Protein AF-A0A5C9B3B1-F1 (afdb_monomer_lite)

pLDDT: mean 87.5, std 7.0, range [62.5, 96.25]

Radius of gyration: 22.25 Å; chains: 1; bounding box: 52×31×52 Å

Structure (mmCIF, N/CA/C/O backbone):
data_AF-A0A5C9B3B1-F1
#
_entry.id   AF-A0A5C9B3B1-F1
#
loop_
_atom_site.group_PDB
_atom_site.id
_atom_site.type_symbol
_atom_site.label_atom_id
_atom_site.label_alt_id
_atom_site.label_comp_id
_atom_site.label_asym_id
_atom_site.label_entity_id
_atom_site.label_seq_id
_atom_site.pdbx_PDB_ins_code
_atom_site.Cartn_x
_atom_site.Cartn_y
_atom_site.Cartn_z
_atom_site.occupancy
_atom_site.B_iso_or_equiv
_atom_site.auth_seq_id
_atom_site.auth_comp_id
_atom_site.auth_asym_id
_atom_site.auth_atom_id
_atom_site.pdbx_PDB_model_num
ATOM 1 N N . MET A 1 1 ? -19.214 11.649 22.606 1.00 65.00 1 MET A N 1
ATOM 2 C CA . MET A 1 1 ? -17.872 11.578 21.997 1.00 65.00 1 MET A CA 1
ATOM 3 C C . MET A 1 1 ? -17.880 10.414 21.026 1.00 65.00 1 MET A C 1
ATOM 5 O O . MET A 1 1 ? -18.468 9.393 21.361 1.00 65.00 1 MET A O 1
ATOM 9 N N . SER A 1 2 ? -17.343 10.591 19.824 1.00 76.31 2 SER A N 1
ATOM 10 C CA . SER A 1 2 ? -17.103 9.502 18.872 1.00 76.31 2 SER A CA 1
ATOM 11 C C . SER A 1 2 ? -15.684 8.979 19.069 1.00 76.31 2 SER A C 1
ATOM 13 O O . SER A 1 2 ? -14.783 9.782 19.298 1.00 76.31 2 SER A O 1
ATOM 15 N N . GLN A 1 3 ? -15.502 7.666 18.970 1.00 81.62 3 GLN A N 1
ATOM 16 C CA . GLN A 1 3 ? -14.191 7.024 18.916 1.00 81.62 3 GLN A CA 1
ATOM 17 C C . GLN A 1 3 ? -14.072 6.263 17.595 1.00 81.62 3 GLN A C 1
ATOM 19 O O . GLN A 1 3 ? -15.066 5.699 17.128 1.00 81.62 3 GLN A O 1
ATOM 24 N N . THR A 1 4 ? -12.884 6.277 17.000 1.00 85.81 4 THR A N 1
ATOM 25 C CA . THR A 1 4 ? -12.536 5.417 15.865 1.00 85.81 4 THR A CA 1
ATOM 26 C C . THR A 1 4 ? -11.916 4.145 16.424 1.00 85.81 4 THR A C 1
ATOM 28 O O . THR A 1 4 ? -11.135 4.217 17.368 1.00 85.81 4 THR A O 1
ATOM 31 N N . LEU A 1 5 ? -12.303 2.995 15.879 1.00 87.62 5 LEU A N 1
ATOM 32 C CA . LEU A 1 5 ? -11.774 1.690 16.262 1.00 87.62 5 LEU A CA 1
ATOM 33 C C . LEU A 1 5 ? -11.199 1.036 15.014 1.00 87.62 5 LEU A C 1
ATOM 35 O O . LEU A 1 5 ? -11.887 0.971 13.993 1.00 87.62 5 LEU A O 1
ATOM 39 N N . GLU A 1 6 ? -9.976 0.538 15.116 1.00 88.25 6 GLU A N 1
ATOM 40 C CA . GLU A 1 6 ? -9.370 -0.271 14.066 1.00 88.25 6 GLU A CA 1
ATOM 41 C C . GLU A 1 6 ? -9.829 -1.721 14.199 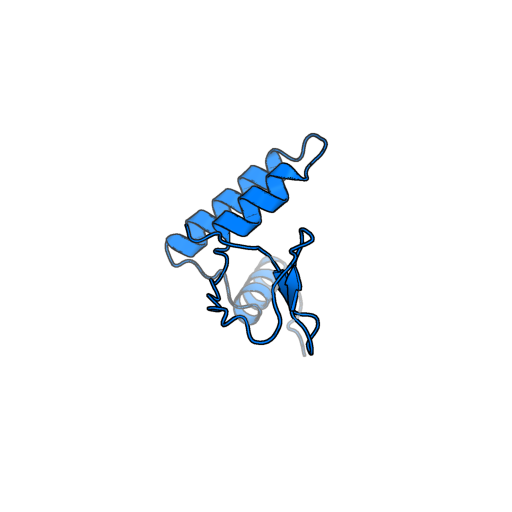1.00 88.25 6 GLU A C 1
ATOM 43 O O . GLU A 1 6 ? -9.997 -2.248 15.305 1.00 88.25 6 GLU A O 1
ATOM 48 N N . ALA A 1 7 ? -10.095 -2.361 13.063 1.00 89.69 7 ALA A N 1
ATOM 49 C CA . ALA A 1 7 ? -10.600 -3.721 13.016 1.00 89.69 7 ALA A CA 1
ATOM 50 C C . ALA A 1 7 ? -10.117 -4.449 11.763 1.00 89.69 7 ALA A C 1
ATOM 52 O O . ALA A 1 7 ? -10.065 -3.874 10.678 1.00 89.69 7 ALA A O 1
ATOM 53 N N . THR A 1 8 ? -9.864 -5.746 11.898 1.00 89.56 8 THR A N 1
ATOM 54 C CA . THR A 1 8 ? -9.560 -6.630 10.770 1.00 89.56 8 THR A CA 1
ATOM 55 C C . THR A 1 8 ? -10.837 -7.308 10.285 1.00 89.56 8 THR A C 1
ATOM 57 O O . THR A 1 8 ? -11.614 -7.825 11.091 1.00 89.56 8 THR A O 1
ATOM 60 N N . PHE A 1 9 ? -11.057 -7.339 8.971 1.00 90.25 9 PHE A N 1
ATOM 61 C CA . PHE A 1 9 ? -12.145 -8.102 8.361 1.00 90.25 9 PHE A CA 1
ATOM 62 C C . PHE A 1 9 ? -11.656 -9.493 7.948 1.00 90.25 9 PHE A C 1
ATOM 64 O O . PHE A 1 9 ? -10.785 -9.611 7.091 1.00 90.25 9 PHE A O 1
ATOM 71 N N . ASP A 1 10 ? -12.225 -10.553 8.527 1.00 90.31 10 ASP A N 1
ATOM 72 C CA . ASP A 1 10 ? -11.833 -11.946 8.240 1.00 90.31 10 ASP A CA 1
ATOM 73 C C . ASP A 1 10 ? -12.611 -12.592 7.074 1.00 90.31 10 ASP A C 1
ATOM 75 O O . ASP A 1 10 ? -12.542 -13.802 6.862 1.00 90.31 10 ASP A O 1
ATOM 79 N N . GLY A 1 11 ? -13.370 -11.792 6.319 1.00 88.81 11 GLY A N 1
ATOM 80 C CA . GLY A 1 11 ? -14.271 -12.258 5.261 1.00 88.81 11 GLY A CA 1
ATOM 81 C C . GLY A 1 11 ? -15.717 -12.466 5.721 1.00 88.81 11 GLY A C 1
ATOM 82 O O . GLY A 1 11 ? -16.604 -12.606 4.879 1.00 88.81 11 GLY A O 1
ATOM 83 N N . GLN A 1 12 ? -15.984 -12.439 7.031 1.00 92.31 12 GLN A N 1
ATOM 84 C CA . GLN A 1 12 ? -17.338 -12.563 7.576 1.00 92.31 12 GLN A CA 1
ATOM 85 C C . GLN A 1 12 ? -17.639 -11.537 8.675 1.00 92.31 12 GLN A C 1
ATOM 87 O O . GLN A 1 12 ? -18.758 -11.026 8.743 1.00 92.31 12 GLN A O 1
ATOM 92 N N . VAL A 1 13 ? -16.661 -11.224 9.527 1.00 90.75 13 VAL A N 1
ATOM 93 C CA . VAL A 1 13 ? -16.825 -10.388 10.720 1.00 90.75 13 VAL A CA 1
ATOM 94 C C . VAL A 1 13 ? -15.665 -9.396 10.845 1.00 90.75 13 VAL A C 1
ATOM 96 O O . VAL A 1 13 ? -14.511 -9.724 10.577 1.00 90.75 13 VAL A O 1
ATOM 99 N N . PHE A 1 14 ? -15.970 -8.171 11.283 1.00 90.19 14 PHE A N 1
ATOM 100 C CA . PHE A 1 14 ? -14.960 -7.201 11.712 1.00 90.19 14 PHE A CA 1
ATOM 101 C C . PHE A 1 14 ? -14.567 -7.478 13.162 1.00 90.19 14 PHE A C 1
ATOM 103 O O . PHE A 1 14 ? -15.409 -7.418 14.061 1.00 90.19 14 PHE A O 1
ATOM 110 N N . ARG A 1 15 ? -13.290 -7.779 13.388 1.00 90.69 15 ARG A N 1
ATOM 111 C CA . ARG A 1 15 ? -12.719 -8.013 14.715 1.00 90.69 15 ARG A CA 1
ATOM 112 C C . ARG A 1 15 ? -11.928 -6.778 15.126 1.00 90.69 15 ARG A C 1
ATOM 114 O O . ARG A 1 15 ? -10.921 -6.499 14.478 1.00 90.69 15 ARG A O 1
ATOM 121 N N . PRO A 1 16 ? -12.371 -6.023 16.141 1.00 91.94 16 PRO A N 1
ATOM 122 C CA . PRO A 1 16 ? -11.633 -4.852 16.577 1.00 91.94 16 PRO A CA 1
ATOM 123 C C . PRO A 1 16 ? -10.291 -5.280 17.181 1.00 91.94 16 PRO A C 1
ATOM 125 O O . PRO A 1 16 ? -10.209 -6.321 17.837 1.00 91.94 16 PRO A O 1
ATOM 128 N N . MET A 1 17 ? -9.248 -4.486 16.943 1.00 91.88 17 MET A N 1
ATOM 129 C CA . MET A 1 17 ? -7.915 -4.738 17.500 1.00 91.88 17 MET A CA 1
ATOM 130 C C . MET A 1 17 ? -7.907 -4.570 19.025 1.00 91.88 17 MET A C 1
ATOM 132 O O . MET A 1 17 ? -7.190 -5.281 19.725 1.00 91.88 17 MET A O 1
ATOM 136 N N . GLU A 1 18 ? -8.776 -3.699 19.544 1.00 90.62 18 GLU A N 1
ATOM 137 C CA . GLU A 1 18 ? -9.029 -3.519 20.973 1.00 90.62 18 GLU A CA 1
ATOM 138 C C . GLU A 1 18 ? -10.466 -3.908 21.341 1.00 90.62 18 GLU A C 1
ATOM 140 O O . GLU A 1 18 ? -11.425 -3.628 20.617 1.00 90.62 18 GLU A O 1
ATOM 145 N N . ALA A 1 19 ? -10.640 -4.555 22.496 1.00 89.31 19 ALA A N 1
ATOM 146 C CA . ALA A 1 19 ? -11.961 -4.952 22.965 1.00 89.31 19 ALA A CA 1
ATOM 147 C C . ALA A 1 19 ? -12.836 -3.723 23.254 1.00 89.31 19 ALA A C 1
ATOM 149 O O . ALA A 1 19 ? -12.448 -2.824 23.998 1.00 89.31 19 ALA A O 1
ATOM 150 N N . VAL A 1 20 ? -14.056 -3.722 22.714 1.00 88.94 20 VAL A N 1
ATOM 151 C CA . VAL A 1 20 ? -15.049 -2.673 22.954 1.00 88.94 20 VAL A CA 1
ATOM 152 C C . VAL A 1 20 ? -16.359 -3.283 23.436 1.00 88.94 20 VAL A C 1
ATOM 154 O O . VAL A 1 20 ? -16.884 -4.226 22.845 1.00 88.94 20 VAL A O 1
ATOM 157 N N . GLU A 1 21 ? -16.921 -2.719 24.502 1.00 89.56 21 GLU A N 1
ATOM 158 C CA . GLU A 1 21 ? -18.271 -3.057 24.942 1.00 89.56 21 GLU A CA 1
ATOM 159 C C . GLU A 1 21 ? -19.287 -2.124 24.283 1.00 89.56 21 GLU A C 1
ATOM 161 O O . GLU A 1 21 ? -19.306 -0.913 24.516 1.00 89.56 21 GLU A O 1
ATOM 166 N N . LEU A 1 22 ? -20.164 -2.700 23.460 1.00 89.31 22 LEU A N 1
ATOM 167 C CA . LEU A 1 22 ? -21.284 -1.999 22.842 1.00 89.31 22 LEU A CA 1
ATOM 168 C C . LEU A 1 22 ? -22.598 -2.539 23.402 1.00 89.31 22 LEU A C 1
ATOM 170 O O . LEU A 1 22 ? -22.754 -3.736 23.641 1.00 89.31 22 LEU A O 1
ATOM 174 N N . LYS A 1 23 ? -23.578 -1.653 23.585 1.00 93.44 23 LYS A N 1
ATOM 175 C CA . LYS A 1 23 ? -24.935 -2.067 23.958 1.00 93.44 23 LYS A CA 1
ATOM 176 C C . LYS A 1 23 ? -25.596 -2.792 22.774 1.00 93.44 23 LYS A C 1
ATOM 178 O O . LYS A 1 23 ? -25.265 -2.477 21.625 1.00 93.44 23 LYS A O 1
ATOM 183 N N . PRO A 1 24 ? -26.561 -3.697 23.014 1.00 93.44 24 PRO A N 1
ATOM 184 C CA . PRO A 1 24 ? -27.402 -4.227 21.944 1.00 93.44 24 PRO A CA 1
ATOM 185 C C . PRO A 1 24 ? -27.989 -3.099 21.082 1.00 93.44 24 PRO A C 1
ATOM 187 O O . PRO A 1 24 ? -28.271 -2.013 21.591 1.00 93.44 24 PRO A O 1
ATOM 190 N N . ASP A 1 25 ? -28.121 -3.349 19.778 1.00 91.56 25 ASP A N 1
ATOM 191 C CA . ASP A 1 25 ? -28.625 -2.395 18.776 1.00 91.56 25 ASP A CA 1
ATOM 192 C C . ASP A 1 25 ? -27.830 -1.079 18.640 1.00 91.56 25 ASP A C 1
ATOM 194 O O . ASP A 1 25 ? -28.326 -0.080 18.107 1.00 91.56 25 ASP A O 1
ATOM 198 N N . THR A 1 26 ? -26.566 -1.060 19.075 1.00 90.88 26 THR A N 1
ATOM 199 C CA . THR A 1 26 ? -25.675 0.079 18.820 1.00 90.88 26 THR A CA 1
ATOM 200 C C . THR A 1 26 ? -25.394 0.211 17.325 1.00 90.88 26 THR A C 1
ATOM 202 O O . THR A 1 26 ? -24.840 -0.686 16.693 1.00 90.88 26 THR A O 1
ATOM 205 N N . ARG A 1 27 ? -25.743 1.365 16.748 1.00 89.94 27 ARG A N 1
ATOM 206 C CA . ARG A 1 27 ? -25.407 1.692 15.358 1.00 89.94 27 ARG A CA 1
ATOM 207 C C . ARG A 1 27 ? -23.949 2.124 15.263 1.00 89.94 27 ARG A C 1
ATOM 209 O O . ARG A 1 27 ? -23.537 3.054 15.952 1.00 89.94 27 ARG A O 1
ATOM 216 N N . VAL A 1 28 ? -23.209 1.495 14.360 1.00 89.50 28 VAL A N 1
ATOM 217 C CA . VAL A 1 28 ? -21.825 1.851 14.032 1.00 89.50 28 VAL A CA 1
ATOM 218 C C . VAL A 1 28 ? -21.743 2.445 12.627 1.00 89.50 28 VAL A C 1
ATOM 220 O O . VAL A 1 28 ? -22.605 2.193 11.782 1.00 89.50 28 VAL A O 1
ATOM 223 N N . ARG A 1 29 ? -20.710 3.251 12.376 1.00 89.31 29 ARG A N 1
ATOM 224 C CA . ARG A 1 29 ? -20.343 3.728 11.039 1.00 89.31 29 ARG A CA 1
ATOM 225 C C . ARG A 1 29 ? -19.031 3.061 10.657 1.00 89.31 29 ARG A C 1
ATOM 227 O O . ARG A 1 29 ? -18.056 3.209 11.382 1.00 89.31 29 ARG A O 1
ATOM 234 N N . LEU A 1 30 ? -19.028 2.360 9.531 1.00 87.38 30 LEU A N 1
ATOM 235 C CA . LEU A 1 30 ? -17.813 1.810 8.942 1.00 87.38 30 LEU A CA 1
ATOM 236 C C . LEU A 1 30 ? -17.214 2.856 8.006 1.00 87.38 30 LEU A C 1
ATOM 238 O O . LEU A 1 30 ? -17.930 3.448 7.196 1.00 87.38 30 LEU A O 1
ATOM 242 N N . ILE A 1 31 ? -15.916 3.092 8.151 1.00 83.00 31 ILE A N 1
ATOM 243 C CA . ILE A 1 31 ? -15.117 3.900 7.237 1.00 83.00 31 ILE A CA 1
ATOM 244 C C . ILE A 1 31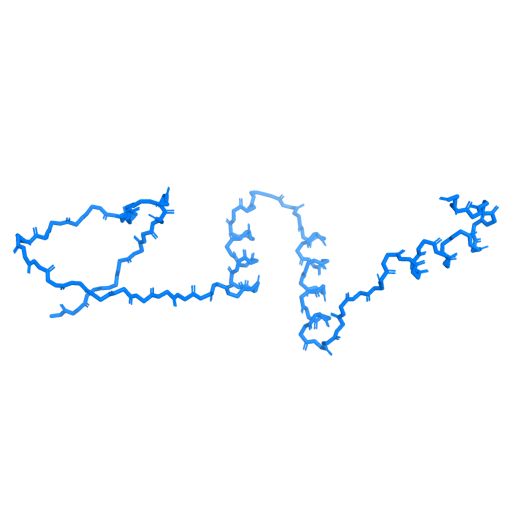 ? -14.017 2.965 6.751 1.00 83.00 31 ILE A C 1
ATOM 246 O O . ILE A 1 31 ? -13.273 2.433 7.567 1.00 83.00 31 ILE A O 1
ATOM 250 N N . VAL A 1 32 ? -13.979 2.721 5.444 1.00 82.81 32 VAL A N 1
ATOM 251 C CA . VAL A 1 32 ? -12.896 1.975 4.804 1.00 82.81 32 VAL A CA 1
ATOM 252 C C . VAL A 1 32 ? -11.977 3.012 4.186 1.00 82.81 32 VAL A C 1
ATOM 254 O O . VAL A 1 32 ? -12.428 3.830 3.384 1.00 82.81 32 VAL A O 1
ATOM 257 N N . THR A 1 33 ? -10.725 3.011 4.616 1.00 76.50 33 THR A N 1
ATOM 258 C CA . THR A 1 33 ? -9.662 3.835 4.049 1.00 76.50 33 THR A CA 1
ATOM 259 C C . THR A 1 33 ? -8.706 2.914 3.321 1.00 76.50 33 THR A C 1
ATOM 261 O O . THR A 1 33 ? -8.257 1.925 3.901 1.00 76.50 33 THR A O 1
ATOM 264 N N . ASP A 1 34 ? -8.403 3.232 2.069 1.00 77.19 34 ASP A N 1
ATOM 265 C CA . ASP A 1 34 ? -7.274 2.607 1.395 1.00 77.19 34 ASP A CA 1
ATOM 266 C C . ASP A 1 34 ? -6.000 3.105 2.084 1.00 77.19 34 ASP A C 1
ATOM 268 O O . ASP A 1 34 ? -5.801 4.314 2.223 1.00 77.19 34 ASP A O 1
ATOM 272 N N . GLN A 1 35 ? -5.177 2.179 2.573 1.00 77.00 35 GLN A N 1
ATOM 273 C CA . GLN A 1 35 ? -3.841 2.509 3.060 1.00 77.00 35 GLN A CA 1
ATOM 274 C C . GLN A 1 35 ? -2.993 2.861 1.839 1.00 77.00 35 GLN A C 1
ATOM 276 O O . GLN A 1 35 ? -2.968 2.100 0.864 1.00 77.00 35 GLN A O 1
ATOM 281 N N . SER A 1 36 ? -2.340 4.022 1.858 1.00 82.44 36 SER A N 1
ATOM 282 C CA . SER A 1 36 ? -1.413 4.358 0.783 1.00 82.44 36 SER A CA 1
ATOM 283 C C . SER A 1 36 ? -0.179 3.456 0.859 1.00 82.44 36 SER A C 1
ATOM 285 O O . SER A 1 36 ? 0.161 2.919 1.915 1.00 82.44 36 SER A O 1
ATOM 287 N N . THR A 1 37 ? 0.514 3.283 -0.264 1.00 82.06 37 THR A N 1
ATOM 288 C CA . THR A 1 37 ? 1.790 2.554 -0.296 1.00 82.06 37 THR A CA 1
ATOM 289 C C . THR A 1 37 ? 2.843 3.200 0.605 1.00 82.06 37 THR A C 1
ATOM 291 O O . THR A 1 37 ? 3.649 2.479 1.183 1.00 82.06 37 THR A O 1
ATOM 294 N N . ALA A 1 38 ? 2.792 4.524 0.783 1.00 81.94 38 ALA A N 1
ATOM 295 C CA . ALA A 1 38 ? 3.642 5.254 1.719 1.00 81.94 38 ALA A CA 1
ATOM 296 C C . ALA A 1 38 ? 3.321 4.904 3.183 1.00 81.94 38 ALA A C 1
ATOM 298 O O . ALA A 1 38 ? 4.220 4.533 3.928 1.00 81.94 38 ALA A O 1
ATOM 299 N N . ASP A 1 39 ? 2.042 4.907 3.576 1.00 84.12 39 ASP A N 1
ATOM 300 C CA . ASP A 1 39 ? 1.646 4.538 4.947 1.00 84.12 39 ASP A CA 1
ATOM 301 C C . ASP A 1 39 ? 2.015 3.078 5.271 1.00 84.12 39 ASP A C 1
ATOM 303 O O . ASP A 1 39 ? 2.399 2.752 6.394 1.00 84.12 39 ASP A O 1
ATOM 307 N N . ALA A 1 40 ? 1.903 2.183 4.283 1.00 85.50 40 ALA A N 1
ATOM 308 C CA . ALA A 1 40 ? 2.320 0.790 4.422 1.00 85.50 40 ALA A CA 1
ATOM 309 C C . ALA A 1 40 ? 3.850 0.650 4.542 1.00 85.50 40 ALA A C 1
ATOM 311 O O . ALA A 1 40 ? 4.333 -0.221 5.269 1.00 85.50 40 ALA A O 1
ATOM 312 N N . PHE A 1 41 ? 4.614 1.499 3.846 1.00 85.12 41 PHE A N 1
ATOM 313 C CA . PHE A 1 41 ? 6.071 1.540 3.951 1.00 85.12 41 PHE A CA 1
ATOM 314 C C . PHE A 1 41 ? 6.529 2.049 5.321 1.00 85.12 41 PHE A C 1
ATOM 316 O O . PHE A 1 41 ? 7.395 1.422 5.928 1.00 85.12 41 PHE A O 1
ATOM 323 N N . ASP A 1 42 ? 5.895 3.096 5.852 1.00 85.44 42 ASP A N 1
ATOM 324 C CA . ASP A 1 42 ? 6.171 3.615 7.196 1.00 85.44 42 ASP A CA 1
ATOM 325 C C . ASP A 1 42 ? 5.920 2.546 8.277 1.00 85.44 42 ASP A C 1
ATOM 327 O O . ASP A 1 42 ? 6.731 2.351 9.190 1.00 85.44 42 ASP A O 1
ATOM 331 N N . GLU A 1 43 ? 4.813 1.801 8.162 1.00 85.19 43 GLU A N 1
ATOM 332 C CA . GLU A 1 43 ? 4.506 0.684 9.059 1.00 85.19 43 GLU A CA 1
ATOM 333 C C . GLU A 1 43 ? 5.562 -0.423 8.951 1.00 85.19 43 GLU A C 1
ATOM 335 O O . GLU A 1 43 ? 6.090 -0.875 9.971 1.00 85.19 43 GLU A O 1
ATOM 340 N N . TRP A 1 44 ? 5.923 -0.826 7.729 1.00 85.69 44 TRP A N 1
ATOM 341 C CA . TRP A 1 44 ? 6.969 -1.820 7.490 1.00 85.69 44 TRP A CA 1
ATOM 342 C C . TRP A 1 44 ? 8.320 -1.382 8.071 1.00 85.69 44 TRP A C 1
ATOM 344 O O . TRP A 1 44 ? 8.951 -2.160 8.789 1.00 85.69 44 TRP A O 1
ATOM 354 N N . GLN A 1 45 ? 8.720 -0.126 7.856 1.00 85.12 45 GLN A N 1
ATOM 355 C CA . GLN A 1 45 ? 9.956 0.442 8.389 1.00 85.12 45 GLN A CA 1
ATOM 356 C C . GLN A 1 45 ? 9.981 0.395 9.924 1.00 85.12 45 GLN A C 1
ATOM 358 O O . GLN A 1 45 ? 11.015 0.092 10.520 1.00 85.12 45 GLN A O 1
ATOM 363 N N . SER A 1 46 ? 8.838 0.625 10.582 1.00 85.19 46 SER A N 1
ATOM 364 C CA . SER A 1 46 ? 8.724 0.552 12.046 1.00 85.19 46 SER A CA 1
ATOM 365 C C . SER A 1 46 ? 8.936 -0.859 12.619 1.00 85.19 46 SER A C 1
ATOM 367 O O . SER A 1 46 ? 9.313 -1.003 13.786 1.00 85.19 46 SER A O 1
ATOM 369 N N . LEU A 1 47 ? 8.716 -1.901 11.808 1.00 84.19 47 LEU A N 1
ATOM 370 C CA . LEU A 1 47 ? 8.881 -3.307 12.188 1.00 84.19 47 LEU A CA 1
ATOM 371 C C . LEU A 1 47 ? 10.320 -3.816 11.995 1.00 84.19 47 LEU A C 1
ATOM 373 O O . LEU A 1 47 ? 10.659 -4.895 12.496 1.00 84.19 47 LEU A O 1
ATOM 377 N N . LEU A 1 48 ? 11.176 -3.062 11.299 1.00 81.94 48 LEU A N 1
ATOM 378 C CA . LEU A 1 48 ? 12.569 -3.435 11.065 1.00 81.94 48 LEU A CA 1
ATOM 379 C C . LEU A 1 48 ? 13.391 -3.334 12.353 1.00 81.94 48 LEU A C 1
ATOM 381 O O . LEU A 1 48 ? 13.395 -2.322 13.050 1.00 81.94 48 LEU A O 1
ATOM 385 N N . THR A 1 49 ? 14.115 -4.407 12.681 1.00 69.56 49 THR A N 1
ATOM 386 C CA . THR A 1 49 ? 14.851 -4.516 13.954 1.00 69.56 49 THR A CA 1
ATOM 387 C C . THR A 1 49 ? 16.355 -4.242 13.849 1.00 69.56 49 THR A C 1
ATOM 389 O O . THR A 1 49 ? 16.974 -4.010 14.886 1.00 69.56 49 THR A O 1
ATOM 392 N N . ALA A 1 50 ? 16.953 -4.207 12.648 1.00 67.31 50 ALA A N 1
ATOM 393 C CA . ALA A 1 50 ? 18.311 -3.693 12.413 1.00 67.31 50 ALA A CA 1
ATOM 394 C C . ALA A 1 50 ? 18.664 -3.572 10.913 1.00 67.31 50 ALA A C 1
ATOM 396 O O . ALA A 1 50 ? 18.446 -4.511 10.162 1.00 67.31 50 ALA A O 1
ATOM 397 N N . ASN A 1 51 ? 19.328 -2.463 10.556 1.00 62.50 51 ASN A N 1
ATOM 398 C CA . ASN A 1 51 ? 20.271 -2.257 9.440 1.00 62.50 51 ASN A CA 1
ATOM 399 C C . ASN A 1 51 ? 19.876 -2.743 8.028 1.00 62.50 51 ASN A C 1
ATOM 401 O O . ASN A 1 51 ? 20.657 -3.424 7.366 1.00 62.50 51 ASN A O 1
ATOM 405 N N . GLU A 1 52 ? 18.710 -2.302 7.563 1.00 72.06 52 GLU A N 1
ATOM 406 C CA . GLU A 1 52 ? 18.248 -2.382 6.166 1.00 72.06 52 GLU A CA 1
ATOM 407 C C . GLU A 1 52 ? 18.114 -0.960 5.574 1.00 72.06 52 GLU A C 1
ATOM 409 O O . GLU A 1 52 ? 17.118 -0.609 4.946 1.00 72.06 52 GLU A O 1
ATOM 414 N N . GLU A 1 53 ? 19.099 -0.091 5.847 1.00 77.19 53 GLU A N 1
ATOM 415 C CA . GLU A 1 53 ? 19.105 1.303 5.364 1.00 77.19 53 GLU A CA 1
ATOM 416 C C . GLU A 1 53 ? 19.120 1.357 3.829 1.00 77.19 53 GLU A C 1
ATOM 418 O O . GLU A 1 53 ? 18.334 2.098 3.244 1.00 77.19 53 GLU A O 1
ATOM 423 N N . ASP A 1 54 ? 19.912 0.485 3.193 1.00 83.44 54 ASP A N 1
ATOM 424 C CA . ASP A 1 54 ? 19.967 0.339 1.733 1.00 83.44 54 ASP A CA 1
ATOM 425 C C . ASP A 1 54 ? 18.603 -0.075 1.145 1.00 83.44 54 ASP A C 1
ATOM 427 O O . ASP A 1 54 ? 18.197 0.427 0.096 1.00 83.44 54 ASP A O 1
ATOM 431 N N . ASP A 1 55 ? 17.863 -0.960 1.823 1.00 86.69 55 ASP A N 1
ATOM 432 C CA . ASP A 1 55 ? 16.544 -1.403 1.356 1.00 86.69 55 ASP A CA 1
ATOM 433 C C . ASP A 1 55 ? 15.492 -0.303 1.548 1.00 86.69 55 ASP A C 1
ATOM 435 O O . ASP A 1 55 ? 14.645 -0.099 0.679 1.00 86.69 55 ASP A O 1
ATOM 439 N N . CYS A 1 56 ? 15.567 0.457 2.648 1.00 86.62 56 CYS A N 1
ATOM 440 C CA . CYS A 1 56 ? 14.705 1.620 2.854 1.00 86.62 56 CYS A CA 1
ATOM 441 C C . CYS A 1 56 ? 14.939 2.687 1.777 1.00 86.62 56 CYS A C 1
ATOM 443 O O . CYS A 1 56 ? 13.971 3.225 1.243 1.00 86.62 56 CYS A O 1
ATOM 445 N N . GLU A 1 57 ? 16.199 2.979 1.439 1.00 90.06 57 GLU A N 1
ATOM 446 C CA . GLU A 1 57 ? 16.540 3.935 0.379 1.00 90.06 57 GLU A CA 1
ATOM 447 C C . GLU A 1 57 ? 16.027 3.452 -0.984 1.00 90.06 57 GLU A C 1
ATOM 449 O O . GLU A 1 57 ? 15.375 4.211 -1.703 1.00 90.06 57 GLU A O 1
ATOM 454 N N . ALA A 1 58 ? 16.239 2.174 -1.313 1.00 91.19 58 ALA A N 1
ATOM 455 C CA . ALA A 1 58 ? 15.779 1.592 -2.570 1.00 91.19 58 ALA A CA 1
ATOM 456 C C . ALA A 1 58 ? 14.246 1.605 -2.704 1.00 91.19 58 ALA A C 1
ATOM 458 O O . ALA A 1 58 ? 13.718 1.925 -3.772 1.00 91.19 58 ALA A O 1
ATOM 459 N N . ILE A 1 59 ? 13.518 1.271 -1.634 1.00 90.31 59 ILE A N 1
ATOM 460 C CA . ILE A 1 59 ? 12.051 1.272 -1.647 1.00 90.31 59 ILE A CA 1
ATOM 461 C C . ILE A 1 59 ? 11.512 2.705 -1.697 1.00 90.31 59 ILE A C 1
ATOM 463 O O . ILE A 1 59 ? 10.594 2.965 -2.474 1.00 90.31 59 ILE A O 1
ATOM 467 N N . GLN A 1 60 ? 12.095 3.644 -0.943 1.00 90.88 60 GLN A N 1
ATOM 468 C CA . GLN A 1 60 ? 11.698 5.052 -1.005 1.00 90.88 60 GLN A CA 1
ATOM 469 C C . GLN A 1 60 ? 11.889 5.618 -2.414 1.00 90.88 60 GLN A C 1
ATOM 471 O O . GLN A 1 60 ? 10.981 6.254 -2.941 1.00 90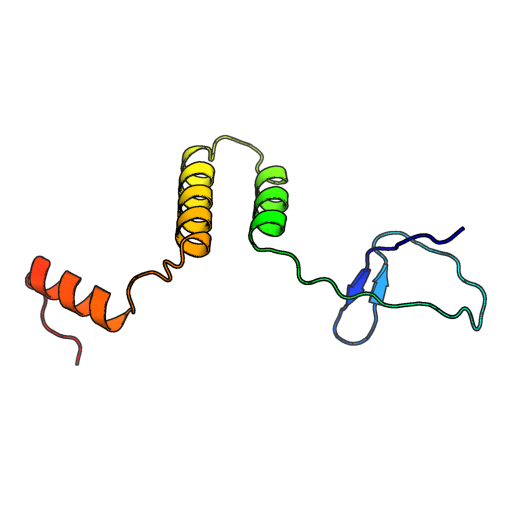.88 60 GLN A O 1
ATOM 476 N N . GLN A 1 61 ? 13.025 5.331 -3.059 1.00 93.19 61 GLN A N 1
ATOM 477 C CA . GLN A 1 61 ? 13.262 5.752 -4.437 1.00 93.19 61 GLN A CA 1
ATOM 478 C C . GLN A 1 61 ? 12.202 5.183 -5.391 1.00 93.19 61 GLN A C 1
ATOM 480 O O . GLN A 1 61 ? 11.672 5.915 -6.224 1.00 93.19 61 GLN A O 1
ATOM 485 N N . ALA A 1 62 ? 11.860 3.898 -5.261 1.00 91.50 62 ALA A N 1
ATOM 486 C CA . ALA A 1 62 ? 10.835 3.281 -6.099 1.00 91.50 62 ALA A CA 1
ATOM 487 C C . ALA A 1 62 ? 9.448 3.921 -5.896 1.00 91.50 62 ALA A C 1
ATOM 489 O O . ALA A 1 62 ? 8.713 4.109 -6.864 1.00 91.50 62 ALA A O 1
ATOM 490 N N . LEU A 1 63 ? 9.090 4.282 -4.659 1.00 91.06 63 LEU A N 1
ATOM 491 C CA . LEU A 1 63 ? 7.843 4.994 -4.363 1.00 91.06 63 LEU A CA 1
ATOM 492 C C . LEU A 1 63 ? 7.835 6.401 -4.977 1.00 91.06 63 LEU A C 1
ATOM 494 O O . LEU A 1 63 ? 6.849 6.777 -5.610 1.00 91.06 63 LEU A O 1
ATOM 498 N N . ASP A 1 64 ? 8.938 7.141 -4.861 1.00 92.38 64 ASP A N 1
ATOM 499 C CA . ASP A 1 64 ? 9.077 8.477 -5.449 1.00 92.38 64 ASP A CA 1
ATOM 500 C C . ASP A 1 64 ? 8.977 8.432 -6.987 1.00 92.38 64 ASP A C 1
ATOM 502 O O . ASP A 1 64 ? 8.332 9.281 -7.608 1.00 92.38 64 ASP A O 1
ATOM 506 N N . GLU A 1 65 ? 9.586 7.423 -7.618 1.00 93.94 65 GLU A N 1
ATOM 507 C CA . GLU A 1 65 ? 9.487 7.178 -9.061 1.00 93.94 65 GLU A CA 1
ATOM 508 C C . GLU A 1 65 ? 8.045 6.839 -9.471 1.00 93.94 65 GLU A C 1
ATOM 510 O O . GLU A 1 65 ? 7.537 7.388 -10.454 1.00 93.94 65 GLU A O 1
ATOM 515 N N . MET A 1 66 ? 7.342 6.020 -8.681 1.00 91.06 66 MET A N 1
ATOM 516 C CA . MET A 1 66 ? 5.925 5.717 -8.901 1.00 91.06 66 MET A CA 1
ATOM 517 C C . MET A 1 66 ? 5.029 6.953 -8.817 1.00 91.06 66 MET A C 1
ATOM 519 O O . MET A 1 66 ? 4.165 7.141 -9.680 1.00 91.06 66 MET A O 1
ATOM 523 N N . ASP A 1 67 ? 5.258 7.820 -7.833 1.00 89.88 67 ASP A N 1
ATOM 524 C CA . ASP A 1 67 ? 4.537 9.088 -7.688 1.00 89.88 67 ASP A CA 1
ATOM 525 C C . ASP A 1 67 ? 4.860 10.069 -8.827 1.00 89.88 67 ASP A C 1
ATOM 527 O O . ASP A 1 67 ? 3.999 10.842 -9.260 1.00 89.88 67 ASP A O 1
ATOM 531 N N . ALA A 1 68 ? 6.075 9.999 -9.381 1.00 93.12 68 ALA A N 1
ATOM 532 C CA . ALA A 1 68 ? 6.463 10.719 -10.592 1.00 93.12 68 ALA A CA 1
ATOM 533 C C . ALA A 1 68 ? 5.843 10.136 -11.883 1.00 93.12 68 ALA A C 1
ATOM 535 O O . ALA A 1 68 ? 5.984 10.733 -12.956 1.00 93.12 68 ALA A O 1
ATOM 536 N N . GLY A 1 69 ? 5.118 9.016 -11.787 1.00 92.56 69 GLY A N 1
ATOM 537 C CA . GLY A 1 69 ? 4.435 8.352 -12.897 1.00 92.56 69 GLY A CA 1
ATOM 538 C C . GLY A 1 69 ? 5.260 7.271 -13.593 1.00 92.56 69 GLY A C 1
ATOM 539 O O . GLY A 1 69 ? 4.877 6.831 -14.679 1.00 92.56 69 GLY A O 1
ATOM 540 N N . ASP A 1 70 ? 6.379 6.849 -13.003 1.00 92.44 70 ASP A N 1
ATOM 541 C CA . ASP A 1 70 ? 7.096 5.661 -13.449 1.00 92.44 70 ASP A CA 1
ATOM 542 C C . ASP A 1 70 ? 6.341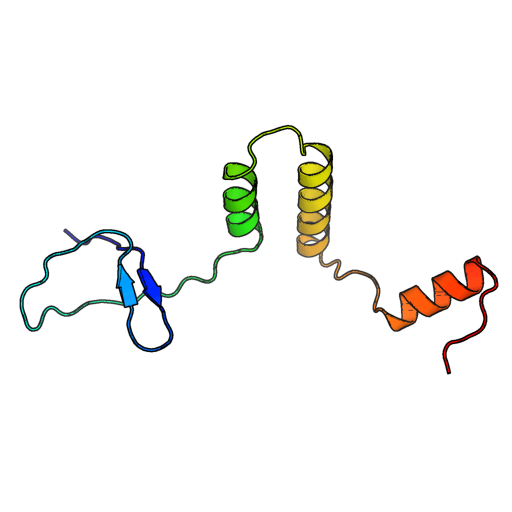 4.398 -13.002 1.00 92.44 70 ASP A C 1
ATOM 544 O O . ASP A 1 70 ? 5.910 4.244 -11.862 1.00 92.44 70 ASP A O 1
ATOM 548 N N . HIS A 1 71 ? 6.149 3.464 -13.921 1.00 87.81 71 HIS A N 1
ATOM 549 C CA . HIS A 1 71 ? 5.512 2.177 -13.634 1.00 87.81 71 HIS A CA 1
ATOM 550 C C . HIS A 1 71 ? 6.438 1.005 -13.972 1.00 87.81 71 HIS A C 1
ATOM 552 O O . HIS A 1 71 ? 5.990 -0.139 -14.099 1.00 87.81 71 HIS A O 1
ATOM 558 N N . GLY A 1 72 ? 7.732 1.297 -14.113 1.00 88.38 72 GLY A N 1
ATOM 559 C CA . GLY A 1 72 ? 8.760 0.370 -14.536 1.00 88.38 72 GLY A CA 1
ATOM 560 C C . GLY A 1 72 ? 8.643 -0.014 -16.009 1.00 88.38 72 GLY A C 1
ATOM 561 O O . GLY A 1 72 ? 7.829 0.493 -16.784 1.00 88.38 72 GLY A O 1
ATOM 562 N N . THR A 1 73 ? 9.482 -0.967 -16.407 1.00 91.31 73 THR A N 1
ATOM 563 C CA . THR A 1 73 ? 9.486 -1.517 -17.763 1.00 91.31 73 THR A CA 1
ATOM 564 C C . THR A 1 73 ? 8.591 -2.757 -17.833 1.00 91.31 73 THR A C 1
ATOM 566 O O . THR A 1 73 ? 8.775 -3.690 -17.042 1.00 91.31 73 THR A O 1
ATOM 569 N N . PRO A 1 74 ? 7.652 -2.848 -18.795 1.00 94.19 74 PRO A N 1
ATOM 570 C CA . PRO A 1 74 ? 6.893 -4.068 -19.025 1.00 94.19 74 PRO A CA 1
ATOM 571 C C . PRO A 1 74 ? 7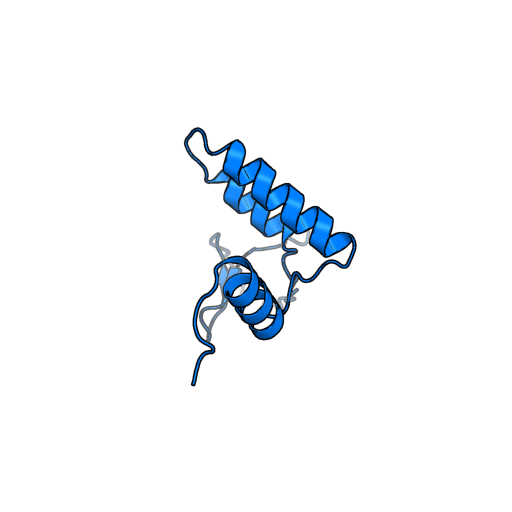.812 -5.282 -19.190 1.00 94.19 74 PRO A C 1
ATOM 573 O O . PRO A 1 74 ? 8.801 -5.238 -19.919 1.00 94.19 74 PRO A O 1
ATOM 576 N N . TRP A 1 75 ? 7.452 -6.411 -18.574 1.00 90.25 75 TRP A N 1
ATOM 577 C CA . TRP A 1 75 ? 8.306 -7.609 -18.538 1.00 90.25 75 TRP A CA 1
ATOM 578 C C . TRP A 1 75 ? 8.834 -8.051 -19.912 1.00 90.25 75 TRP A C 1
ATOM 580 O O . TRP A 1 75 ? 9.983 -8.464 -20.037 1.00 90.25 75 TRP A O 1
ATOM 590 N N . LYS A 1 76 ? 7.999 -7.972 -20.955 1.00 93.56 76 LYS A N 1
ATOM 591 C CA . LYS A 1 76 ? 8.397 -8.357 -22.318 1.00 93.56 76 LYS A CA 1
ATOM 592 C C . LYS A 1 76 ? 9.480 -7.444 -22.887 1.00 93.56 76 LYS A C 1
ATOM 594 O O . LYS A 1 76 ? 10.353 -7.932 -23.598 1.00 93.56 76 LYS A O 1
ATOM 599 N N . GLU A 1 77 ? 9.400 -6.152 -22.594 1.00 93.81 77 GLU A N 1
ATOM 600 C CA . GLU A 1 77 ? 10.372 -5.154 -23.041 1.00 93.81 77 GLU A CA 1
ATOM 601 C C . GLU A 1 77 ? 11.691 -5.369 -22.297 1.00 93.81 77 GLU A C 1
ATOM 603 O O . GLU A 1 77 ? 12.713 -5.594 -22.943 1.00 93.81 77 GLU A O 1
ATOM 608 N N . PHE A 1 78 ? 11.640 -5.494 -20.966 1.00 94.81 78 PHE A N 1
ATOM 609 C CA . PHE A 1 78 ? 12.808 -5.828 -20.149 1.00 94.81 78 PHE A CA 1
ATOM 610 C C . PHE A 1 78 ? 13.499 -7.129 -20.598 1.00 94.81 78 PHE A C 1
ATOM 612 O O . PHE A 1 78 ? 14.706 -7.135 -20.825 1.00 94.81 78 PHE A O 1
ATOM 619 N N . ASP A 1 79 ? 12.762 -8.241 -20.748 1.00 94.06 79 ASP A N 1
ATOM 620 C CA . ASP A 1 79 ? 13.346 -9.539 -21.137 1.00 94.06 79 ASP A CA 1
ATOM 621 C C . ASP A 1 79 ? 13.956 -9.474 -22.545 1.00 94.06 79 ASP A C 1
ATOM 623 O O . ASP A 1 79 ? 14.999 -10.083 -22.780 1.00 94.06 79 ASP A O 1
ATOM 627 N N . THR A 1 80 ? 13.362 -8.703 -23.464 1.00 94.50 80 THR A N 1
ATOM 628 C CA . THR A 1 80 ? 13.915 -8.504 -24.813 1.00 94.50 80 THR A CA 1
ATOM 629 C C . THR A 1 80 ? 15.237 -7.742 -24.752 1.00 94.50 80 THR A C 1
ATOM 631 O O . THR A 1 80 ? 16.258 -8.26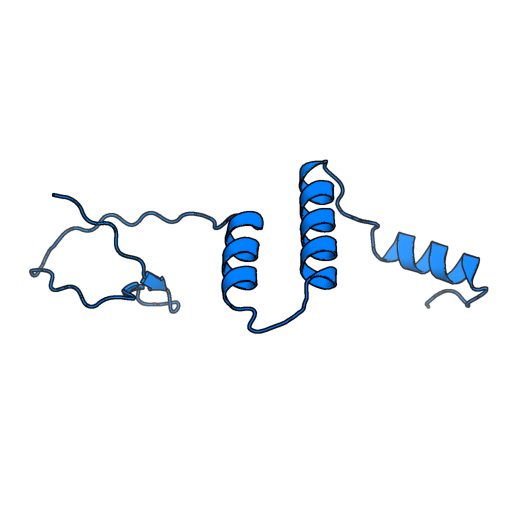7 -25.197 1.00 94.50 80 THR A O 1
ATOM 634 N N . GLU A 1 81 ? 15.250 -6.557 -24.137 1.00 94.50 81 GLU A N 1
ATOM 635 C CA . GLU A 1 81 ? 16.452 -5.721 -24.021 1.00 94.50 81 GLU A CA 1
ATOM 636 C C . GLU A 1 81 ? 17.577 -6.435 -23.265 1.00 94.50 81 GLU A C 1
ATOM 638 O O . GLU A 1 81 ? 18.744 -6.410 -23.671 1.00 94.50 81 GLU A O 1
ATOM 643 N N . PHE A 1 82 ? 17.231 -7.134 -22.183 1.00 95.12 82 PHE A N 1
ATOM 644 C CA . PHE A 1 82 ? 18.177 -7.918 -21.403 1.00 95.12 82 PHE A CA 1
ATOM 645 C C . PHE A 1 82 ? 18.809 -9.032 -22.247 1.00 95.12 82 PHE A C 1
ATOM 647 O O . PHE A 1 82 ? 20.032 -9.202 -22.245 1.00 95.12 82 PHE A O 1
ATOM 654 N N . ARG A 1 83 ? 18.008 -9.788 -23.009 1.00 94.75 83 ARG A N 1
ATOM 655 C CA . ARG A 1 83 ? 18.524 -10.865 -23.867 1.00 94.75 83 ARG A CA 1
ATOM 656 C C . ARG A 1 83 ? 19.407 -10.339 -24.985 1.00 94.75 83 ARG A C 1
ATOM 658 O O . ARG A 1 83 ? 20.450 -10.940 -25.233 1.00 94.75 83 ARG A O 1
ATOM 665 N N . GLU A 1 84 ? 19.033 -9.231 -25.619 1.00 94.94 84 GLU A N 1
ATOM 666 C CA . GLU A 1 84 ? 19.846 -8.590 -26.656 1.00 94.94 84 GLU A CA 1
ATOM 667 C C . GLU A 1 84 ? 21.200 -8.144 -26.100 1.00 94.94 84 GLU A C 1
ATOM 669 O O . GLU A 1 84 ? 22.249 -8.501 -26.643 1.00 94.94 84 GLU A O 1
ATOM 674 N N . LYS A 1 85 ? 21.191 -7.449 -24.957 1.00 95.94 85 LYS A N 1
ATOM 675 C CA . LYS A 1 85 ? 22.404 -6.979 -24.276 1.00 95.94 85 LYS A CA 1
ATOM 676 C C . LYS A 1 85 ? 23.346 -8.122 -23.892 1.00 95.94 85 LYS A C 1
ATOM 678 O O . LYS A 1 85 ? 24.565 -7.963 -23.959 1.00 95.94 85 LYS A O 1
ATOM 683 N N . HIS A 1 86 ? 22.794 -9.269 -23.503 1.00 96.25 86 HIS A N 1
ATOM 684 C CA . HIS A 1 86 ? 23.551 -10.429 -23.030 1.00 96.25 86 HIS A CA 1
ATOM 685 C C . HIS A 1 86 ? 23.696 -11.561 -24.065 1.00 96.25 86 HIS A C 1
ATOM 687 O O . HIS A 1 86 ? 24.208 -12.625 -23.719 1.00 96.25 86 HIS A O 1
ATOM 693 N N . GLN A 1 87 ? 23.296 -11.343 -25.325 1.00 95.75 87 GLN A N 1
ATOM 694 C CA . GLN A 1 87 ? 23.368 -12.322 -26.427 1.00 95.75 87 GLN A CA 1
ATOM 695 C C . GLN A 1 87 ? 22.678 -13.662 -26.112 1.00 95.75 87 GLN A C 1
ATOM 697 O O . GLN A 1 87 ? 23.138 -14.739 -26.500 1.00 95.75 87 GLN A O 1
ATOM 702 N N . LEU A 1 88 ? 21.563 -13.603 -25.386 1.00 94.19 88 LEU A N 1
ATOM 703 C CA . LEU A 1 88 ? 20.763 -14.769 -25.033 1.00 94.19 88 LEU A CA 1
ATOM 704 C C . LEU A 1 88 ? 19.728 -15.062 -26.134 1.00 94.19 88 LEU A C 1
ATOM 706 O O . LEU A 1 88 ? 19.197 -14.133 -26.743 1.00 94.19 88 LEU A O 1
ATOM 710 N N . PRO A 1 89 ? 19.385 -16.338 -26.386 1.00 92.31 89 PRO A N 1
ATOM 711 C CA . PRO A 1 89 ? 18.367 -16.681 -27.373 1.00 92.31 89 PRO A CA 1
ATOM 712 C C . PRO A 1 89 ? 16.975 -16.175 -26.946 1.00 92.31 89 PRO A C 1
ATOM 714 O O . PRO A 1 89 ? 16.700 -16.099 -25.743 1.00 92.31 89 PRO A O 1
ATOM 717 N N . PRO A 1 90 ? 16.072 -15.871 -27.897 1.00 86.50 90 PRO A N 1
ATOM 718 C CA . PRO A 1 90 ? 14.705 -15.448 -27.589 1.00 86.50 90 PRO A CA 1
ATOM 719 C C . PRO A 1 90 ? 13.915 -16.556 -26.870 1.00 86.50 90 PRO A C 1
ATOM 721 O O . PRO A 1 90 ? 14.146 -17.745 -27.113 1.00 86.50 90 PRO A O 1
ATOM 724 N N . ARG A 1 91 ? 12.976 -16.185 -25.981 1.00 80.31 91 ARG A N 1
ATOM 725 C CA . ARG A 1 91 ? 12.033 -17.164 -25.403 1.00 80.31 91 ARG A CA 1
ATOM 726 C C . ARG A 1 91 ? 11.071 -17.651 -26.485 1.00 80.31 91 ARG A C 1
ATOM 728 O O . ARG A 1 91 ? 10.589 -16.855 -27.287 1.00 80.31 91 ARG A O 1
ATOM 735 N N . SER A 1 92 ? 10.844 -18.962 -26.485 1.00 72.75 92 SER A N 1
ATOM 736 C CA . SER A 1 92 ? 9.870 -19.665 -27.330 1.00 72.75 92 SER A CA 1
ATOM 737 C C . SER A 1 92 ? 8.438 -19.349 -26.922 1.00 72.75 92 SER A C 1
ATOM 739 O O . SER A 1 92 ? 8.211 -19.200 -25.698 1.00 72.75 92 SER A O 1
#

Foldseek 3Di:
DDDDFDFDDPPDDTHTPDDDDDDPPDDDDDDDDDQDPVNVLVVVVVPDDDDPVVVNVVVVVVVVCVVVVDPDDDPVRVVVVVCVVVVHDDDD

Sequence (92 aa):
MSQTLEATFDGQVFRPMEAVELKPDTRVRLIVTDQSTADAFDEWQSLLTANEEDDCEAIQQALDEMDAGDHGTPWKEFDTEFREKHQLPPRS

Secondary structure (DSSP, 8-state):
------EEE-SS-EEESS-----TT--------PPPHHHHHHHHHHH--S--HHHHHHHHHHHHHHHTT-----HHHHHHHHHHHTTPPPP-